Protein AF-A0A0C4ZQ59-F1 (afdb_monomer)

pLDDT: mean 92.34, std 5.24, range [61.97, 98.19]

Foldseek 3Di:
DDPVVVVVVVVVVVVVVVVCCVVPVDDDDDDPVVVADDDPPDHDPDDPPDDDDPQLVLVVVLVVVVVVLVVVVVCLVVCCVDPCSVVVVVVNVVSVVVNVVVVVVCVVVCSVPTDD

Structure (mmCIF, N/CA/C/O backbone):
data_AF-A0A0C4ZQ59-F1
#
_entry.id   AF-A0A0C4ZQ59-F1
#
loop_
_atom_site.group_PDB
_atom_site.id
_atom_site.type_symbol
_atom_site.label_atom_id
_atom_site.label_alt_id
_atom_site.label_comp_id
_atom_site.label_asym_id
_atom_site.label_entity_id
_atom_site.label_seq_id
_atom_site.pdbx_PDB_ins_code
_atom_site.Cartn_x
_atom_site.Cartn_y
_atom_site.Cartn_z
_atom_site.occupancy
_atom_site.B_iso_or_equiv
_atom_site.auth_seq_id
_atom_site.auth_comp_id
_atom_site.auth_asym_id
_atom_site.auth_atom_id
_atom_site.pdbx_PDB_model_num
ATOM 1 N N . MET A 1 1 ? 22.254 -16.227 12.261 1.00 73.00 1 MET A N 1
ATOM 2 C CA . MET A 1 1 ? 20.937 -15.698 11.8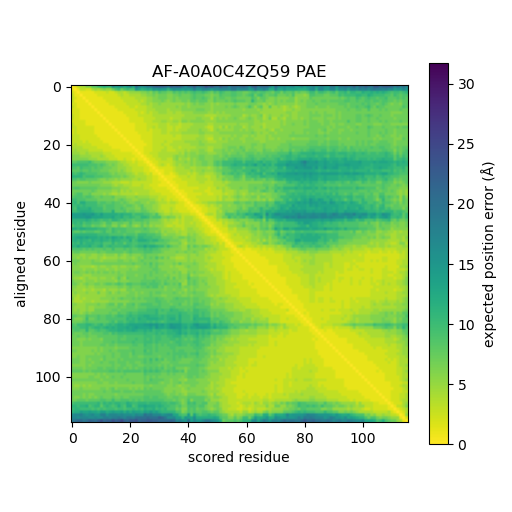49 1.00 73.00 1 MET A CA 1
ATOM 3 C C . MET A 1 1 ? 21.199 -14.550 10.890 1.00 73.00 1 MET A C 1
ATOM 5 O O . MET A 1 1 ? 22.000 -13.690 11.234 1.00 73.00 1 MET A O 1
ATOM 9 N N . ASN A 1 2 ? 20.623 -14.565 9.686 1.00 94.50 2 ASN A N 1
ATOM 10 C CA . ASN A 1 2 ? 20.788 -13.458 8.737 1.00 94.50 2 ASN A CA 1
ATOM 11 C C . ASN A 1 2 ? 20.166 -12.182 9.315 1.00 94.50 2 ASN A C 1
ATOM 13 O O . ASN A 1 2 ? 19.195 -12.261 10.070 1.00 94.50 2 ASN A O 1
ATOM 17 N N . LEU A 1 3 ? 20.683 -11.014 8.934 1.00 95.19 3 LEU A N 1
ATOM 18 C CA . LEU A 1 3 ? 20.186 -9.728 9.434 1.00 95.19 3 LEU A CA 1
ATOM 19 C C . LEU A 1 3 ? 18.672 -9.574 9.211 1.00 95.19 3 LEU A C 1
ATOM 21 O O . LEU A 1 3 ? 17.959 -9.229 10.143 1.00 95.19 3 LEU A O 1
ATOM 25 N N . VAL A 1 4 ? 18.170 -9.959 8.033 1.00 95.69 4 VAL A N 1
ATOM 26 C CA . VAL A 1 4 ? 16.729 -9.949 7.709 1.00 95.69 4 VAL A CA 1
ATOM 27 C C . VAL A 1 4 ? 15.922 -10.848 8.648 1.00 95.69 4 VAL A C 1
ATOM 29 O O . VAL A 1 4 ? 14.909 -10.438 9.204 1.00 95.69 4 VAL A O 1
ATOM 32 N N . THR A 1 5 ? 16.384 -12.078 8.876 1.00 95.31 5 THR A N 1
ATOM 33 C CA . THR A 1 5 ? 15.702 -12.988 9.808 1.00 95.31 5 THR A CA 1
ATOM 34 C C . THR A 1 5 ? 15.743 -12.458 11.240 1.00 95.31 5 THR A C 1
ATOM 36 O O . THR A 1 5 ? 14.775 -12.612 11.975 1.00 95.31 5 THR A O 1
ATOM 39 N N . ALA A 1 6 ? 16.823 -11.775 11.627 1.00 96.56 6 ALA A N 1
ATOM 40 C CA . ALA A 1 6 ? 16.946 -11.187 12.950 1.00 96.56 6 ALA A CA 1
ATOM 41 C C . ALA A 1 6 ? 15.988 -10.004 13.148 1.00 96.56 6 ALA A C 1
ATOM 43 O O . ALA A 1 6 ? 15.315 -9.947 14.173 1.00 96.56 6 ALA A O 1
ATOM 44 N N . THR A 1 7 ? 15.872 -9.090 12.180 1.00 96.81 7 THR A N 1
ATOM 45 C CA . THR A 1 7 ? 14.975 -7.928 12.299 1.00 96.81 7 THR A CA 1
ATOM 46 C C . THR A 1 7 ? 13.501 -8.328 12.326 1.00 96.81 7 THR A C 1
ATOM 48 O O . THR A 1 7 ? 12.740 -7.792 13.133 1.00 96.81 7 THR A O 1
ATOM 51 N N . ILE A 1 8 ? 13.095 -9.308 11.512 1.00 97.31 8 ILE A N 1
ATOM 52 C CA . ILE A 1 8 ? 11.719 -9.830 11.515 1.00 97.31 8 ILE A CA 1
ATOM 53 C C . ILE A 1 8 ? 11.399 -10.486 12.861 1.00 97.31 8 ILE A C 1
ATOM 55 O O . ILE A 1 8 ? 10.375 -10.182 13.466 1.00 97.31 8 ILE A O 1
ATOM 59 N N . VAL A 1 9 ? 12.292 -11.339 13.373 1.00 97.56 9 VAL A N 1
ATOM 60 C CA . VAL A 1 9 ? 12.071 -12.020 14.657 1.00 97.56 9 VAL A CA 1
ATOM 61 C C . VAL A 1 9 ? 12.013 -11.020 15.809 1.00 97.56 9 VAL A C 1
ATOM 63 O O . VAL A 1 9 ? 11.111 -11.106 16.636 1.00 97.56 9 VAL A O 1
ATOM 66 N N . ILE A 1 10 ? 12.927 -10.047 15.857 1.00 97.62 10 ILE A N 1
ATOM 67 C CA . ILE A 1 10 ? 12.961 -9.046 16.931 1.00 97.62 10 ILE A CA 1
ATOM 68 C C . ILE A 1 10 ? 11.717 -8.150 16.893 1.00 97.62 10 ILE A C 1
ATOM 70 O O . ILE A 1 10 ? 11.123 -7.912 17.941 1.00 97.62 10 ILE A O 1
ATOM 74 N N . SER A 1 11 ? 11.298 -7.669 15.718 1.00 97.50 11 SER A N 1
ATOM 75 C CA . SER A 1 11 ? 10.112 -6.803 15.593 1.00 97.50 11 SER A CA 1
ATOM 76 C C . SER A 1 11 ? 8.817 -7.533 15.956 1.00 97.50 11 SER A C 1
ATOM 78 O O . SER A 1 11 ? 8.016 -7.009 16.733 1.00 97.50 11 SER A O 1
ATOM 80 N N . ALA A 1 12 ? 8.644 -8.769 15.480 1.00 97.88 12 ALA A N 1
ATOM 81 C CA . ALA A 1 12 ? 7.512 -9.608 15.854 1.00 97.88 12 ALA A CA 1
ATOM 82 C C . ALA A 1 12 ? 7.504 -9.874 17.367 1.00 97.88 12 ALA A C 1
ATOM 84 O O . ALA A 1 12 ? 6.505 -9.608 18.034 1.00 97.88 12 ALA A O 1
ATOM 85 N N . LEU A 1 13 ? 8.637 -10.297 17.934 1.00 98.19 13 LEU A N 1
ATOM 86 C CA . LEU A 1 13 ? 8.761 -10.581 19.362 1.00 98.19 13 LEU A CA 1
ATOM 87 C C . LEU A 1 13 ? 8.472 -9.339 20.214 1.00 98.19 13 LEU A C 1
ATOM 89 O O . LEU A 1 13 ? 7.665 -9.411 21.136 1.00 98.19 13 LEU A O 1
ATOM 93 N N . LEU A 1 14 ? 9.032 -8.181 19.862 1.00 98.19 14 LEU A N 1
ATOM 94 C CA . LEU A 1 14 ? 8.764 -6.925 20.559 1.00 98.19 14 LEU A CA 1
ATOM 95 C C . LEU A 1 14 ? 7.275 -6.553 20.513 1.00 98.19 14 LEU A C 1
ATOM 97 O O . LEU A 1 14 ? 6.700 -6.244 21.554 1.00 98.19 14 LEU A O 1
ATOM 101 N N . SER A 1 15 ? 6.636 -6.626 19.339 1.00 97.88 15 SER A N 1
ATOM 102 C CA . SER A 1 15 ? 5.205 -6.318 19.204 1.00 97.88 15 SER A CA 1
ATOM 103 C C . SER A 1 15 ? 4.333 -7.251 20.050 1.00 97.88 15 SER A C 1
ATOM 105 O O . SER A 1 15 ? 3.450 -6.786 20.767 1.00 97.88 15 SER A O 1
ATOM 107 N N . THR A 1 16 ? 4.635 -8.554 20.059 1.00 97.69 16 THR A N 1
ATOM 108 C CA . THR A 1 16 ? 3.902 -9.530 20.875 1.00 97.69 16 THR A CA 1
ATOM 109 C C . THR A 1 16 ? 4.102 -9.290 22.368 1.00 97.69 16 THR A C 1
ATOM 111 O O . THR A 1 16 ? 3.119 -9.275 23.103 1.00 97.69 16 THR A O 1
ATOM 114 N N . ILE A 1 17 ? 5.330 -9.011 22.823 1.00 98.12 17 ILE A N 1
ATOM 115 C CA . ILE A 1 17 ? 5.607 -8.692 24.229 1.00 98.12 17 ILE A CA 1
ATOM 116 C C . ILE A 1 17 ? 4.822 -7.451 24.653 1.00 98.12 17 ILE A C 1
ATOM 118 O O . ILE A 1 17 ? 4.127 -7.499 25.664 1.00 98.12 17 ILE A O 1
ATOM 122 N N . LEU A 1 18 ? 4.862 -6.369 23.872 1.00 97.94 18 LEU A N 1
ATOM 123 C CA . LEU A 1 18 ? 4.131 -5.142 24.198 1.00 97.94 18 LEU A CA 1
ATOM 124 C C . LEU A 1 18 ? 2.616 -5.370 24.261 1.00 97.94 18 LEU A C 1
ATOM 126 O O . LEU A 1 18 ? 1.975 -4.892 25.195 1.00 97.94 18 LEU A O 1
ATOM 130 N N . ILE A 1 19 ? 2.055 -6.152 23.333 1.00 97.62 19 ILE A N 1
ATOM 131 C CA . ILE A 1 19 ? 0.640 -6.542 23.372 1.00 97.62 19 ILE A CA 1
ATOM 132 C C . ILE A 1 19 ? 0.351 -7.351 24.642 1.00 97.62 19 ILE A C 1
ATOM 134 O O . ILE A 1 19 ? -0.575 -7.013 25.374 1.00 97.62 19 ILE A O 1
ATOM 138 N N . THR A 1 20 ? 1.152 -8.373 24.966 1.00 96.69 20 THR A N 1
ATOM 139 C CA . THR A 1 20 ? 0.926 -9.171 26.184 1.00 96.69 20 THR A CA 1
ATOM 140 C C . THR A 1 20 ? 0.992 -8.320 27.452 1.00 96.69 20 THR A C 1
ATOM 142 O O . THR A 1 20 ? 0.093 -8.395 28.282 1.00 96.69 20 THR A O 1
ATOM 145 N N . VAL A 1 21 ? 1.980 -7.434 27.583 1.00 97.19 21 VAL A N 1
ATOM 146 C CA . VAL A 1 21 ? 2.065 -6.516 28.726 1.00 97.19 21 VAL A CA 1
ATOM 147 C C . VAL A 1 21 ? 0.845 -5.592 28.773 1.00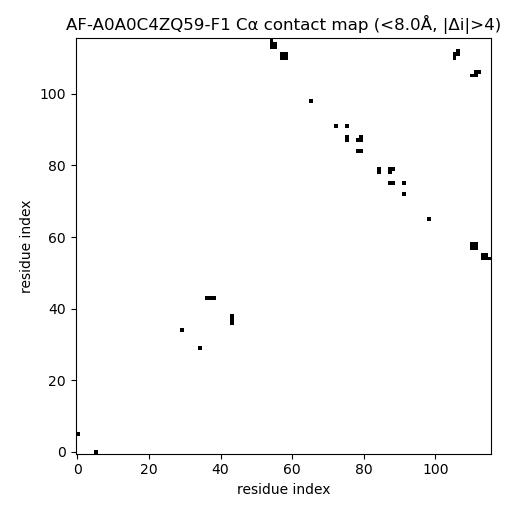 97.19 21 VAL A C 1
ATOM 149 O O . VAL A 1 21 ? 0.253 -5.432 29.836 1.00 97.19 21 VAL A O 1
ATOM 152 N N . SER A 1 22 ? 0.413 -5.038 27.636 1.00 96.31 22 SER A N 1
ATOM 153 C CA . SER A 1 22 ? -0.754 -4.149 27.572 1.00 96.31 22 SER A CA 1
ATOM 154 C C . SER A 1 22 ? -2.068 -4.831 27.957 1.00 96.31 22 SER A C 1
ATOM 156 O O . SER A 1 22 ? -2.963 -4.155 28.454 1.00 96.31 22 SER A O 1
ATOM 158 N N . PHE A 1 23 ? -2.215 -6.135 27.713 1.00 93.56 23 PHE A N 1
ATOM 159 C CA . PHE A 1 23 ? -3.423 -6.881 28.078 1.00 93.56 23 PHE A CA 1
ATOM 160 C C . PHE A 1 23 ? -3.393 -7.405 29.519 1.00 93.56 23 PHE A C 1
ATOM 162 O O . PHE A 1 23 ? -4.436 -7.440 30.162 1.00 93.56 23 PHE A O 1
ATOM 169 N N . TRP A 1 24 ? -2.227 -7.815 30.029 1.00 94.44 24 TRP A N 1
ATOM 170 C CA . TRP A 1 24 ? -2.121 -8.516 31.316 1.00 94.44 24 TRP A CA 1
ATOM 171 C C . TRP A 1 24 ? -1.719 -7.627 32.500 1.00 94.44 24 TRP A C 1
ATOM 173 O O . TRP A 1 24 ? -1.997 -7.989 33.640 1.00 94.44 24 TRP A O 1
ATOM 183 N N . LEU A 1 25 ? -1.053 -6.490 32.265 1.00 95.06 25 LEU A N 1
ATOM 184 C CA . LEU A 1 25 ? -0.616 -5.585 33.335 1.00 95.06 25 LEU A CA 1
ATOM 185 C C . LEU A 1 25 ? -1.752 -4.703 33.901 1.00 95.06 25 LEU A C 1
ATOM 187 O O . LEU A 1 25 ? -1.791 -4.522 35.119 1.00 95.06 25 LEU A O 1
ATOM 191 N N . PRO A 1 26 ? -2.664 -4.127 33.086 1.00 94.44 26 PRO A N 1
ATOM 192 C CA . PRO A 1 26 ? -3.720 -3.257 33.601 1.00 94.44 26 PRO A CA 1
ATOM 193 C C . PRO A 1 26 ? -4.842 -4.029 34.299 1.00 94.44 26 PRO A C 1
ATOM 195 O O . PRO A 1 26 ? -5.239 -5.113 33.877 1.00 94.44 26 PRO A O 1
ATOM 198 N N . GLN A 1 27 ? -5.440 -3.415 35.322 1.00 91.44 27 GLN A N 1
ATOM 199 C CA . GLN A 1 27 ? -6.668 -3.930 35.917 1.00 91.44 27 GLN A CA 1
ATOM 200 C C . GLN A 1 27 ? -7.860 -3.621 35.000 1.00 91.44 27 GLN A C 1
ATOM 202 O O . GLN A 1 27 ? -8.243 -2.464 34.826 1.00 91.44 27 GLN A O 1
ATOM 207 N N . MET A 1 28 ? -8.462 -4.659 34.423 1.00 88.12 28 MET A N 1
ATOM 208 C CA . MET A 1 28 ? -9.659 -4.528 33.593 1.00 88.12 28 MET A CA 1
ATOM 209 C C . MET A 1 28 ? -10.919 -4.470 34.464 1.00 88.12 28 MET A C 1
ATOM 211 O O . MET A 1 28 ? -11.180 -5.384 35.241 1.00 88.12 28 MET A O 1
ATOM 215 N N . ASN A 1 29 ? -11.718 -3.410 34.312 1.00 92.19 29 ASN A N 1
ATOM 216 C CA . ASN A 1 29 ? -13.052 -3.294 34.911 1.00 92.19 29 ASN A CA 1
ATOM 217 C C . ASN A 1 29 ? -14.087 -2.984 33.810 1.00 92.19 29 ASN A C 1
ATOM 219 O O . ASN A 1 29 ? -14.409 -1.804 33.597 1.00 92.19 29 ASN A O 1
ATOM 223 N N . PRO A 1 30 ? -14.512 -4.012 33.046 1.00 92.94 30 PRO A N 1
ATOM 224 C CA . PRO A 1 30 ? -15.457 -3.848 31.951 1.00 92.94 30 PRO A CA 1
ATOM 225 C C . PRO A 1 30 ? -16.849 -3.504 32.488 1.00 92.94 30 PRO A C 1
ATOM 227 O O . PRO A 1 30 ? -17.361 -4.169 33.385 1.00 92.94 30 PRO A O 1
ATOM 230 N N . ASP A 1 31 ? -17.473 -2.491 31.902 1.00 94.38 31 ASP A N 1
ATOM 231 C CA . ASP A 1 31 ? -18.894 -2.194 32.062 1.00 94.38 31 ASP A CA 1
ATOM 232 C C . ASP A 1 31 ? -19.551 -2.152 30.672 1.00 94.38 31 ASP A C 1
ATOM 234 O O . ASP A 1 31 ? -18.868 -2.173 29.644 1.00 94.38 31 ASP A O 1
ATOM 238 N N . HIS A 1 32 ? -20.883 -2.172 30.629 1.00 90.69 32 HIS A N 1
ATOM 239 C CA . HIS A 1 32 ? -21.615 -2.244 29.364 1.00 90.69 32 HIS A CA 1
ATOM 240 C C . HIS A 1 32 ? -21.385 -0.995 28.488 1.00 90.69 32 HIS A C 1
ATOM 242 O O . HIS A 1 32 ? -21.242 -1.121 27.276 1.00 90.69 32 HIS A O 1
ATOM 248 N N . GLU A 1 33 ? -21.251 0.180 29.111 1.00 89.50 33 GLU A N 1
ATOM 249 C CA . GLU A 1 33 ? -21.061 1.479 28.444 1.00 89.50 33 GLU A CA 1
ATOM 250 C C . GLU A 1 33 ? -19.637 1.676 27.879 1.00 89.50 33 GLU A C 1
ATOM 252 O O . GLU A 1 33 ? -19.445 2.253 26.812 1.00 89.50 33 GLU A O 1
ATOM 257 N N . LYS A 1 34 ? -18.592 1.166 28.544 1.00 90.62 34 LYS A N 1
ATOM 258 C CA . LYS A 1 34 ? -17.206 1.168 28.031 1.00 90.62 34 LYS A CA 1
ATOM 259 C C . LYS A 1 34 ? -17.026 0.183 26.887 1.00 90.62 34 LYS A C 1
ATOM 261 O O . LYS A 1 34 ? -16.097 0.337 26.098 1.00 90.62 34 LYS A O 1
ATOM 266 N N . LEU A 1 35 ? -17.850 -0.863 26.849 1.00 93.12 35 LEU A N 1
ATOM 267 C CA . LEU A 1 35 ? -17.822 -1.876 25.799 1.00 93.12 35 LEU A CA 1
ATOM 268 C C . LEU A 1 35 ? -18.750 -1.539 24.622 1.00 93.12 35 LEU A C 1
ATOM 270 O O . LEU A 1 35 ? -18.632 -2.182 23.577 1.00 93.12 35 LEU A O 1
ATOM 274 N N . SER A 1 36 ? -19.646 -0.554 24.754 1.00 91.62 36 SER A N 1
ATOM 275 C CA . SER A 1 36 ? -20.504 -0.114 23.653 1.00 91.62 36 SER A CA 1
ATOM 276 C C . SER A 1 36 ? -19.745 0.727 22.614 1.00 91.62 36 SER A C 1
ATOM 278 O O . SER A 1 36 ? -18.781 1.417 22.956 1.00 91.62 36 SER A O 1
ATOM 280 N N . PRO A 1 37 ? -20.156 0.689 21.330 1.00 93.00 37 PRO A N 1
ATOM 281 C CA . PRO A 1 37 ? -19.582 1.537 20.289 1.00 93.00 37 PRO A CA 1
ATOM 282 C C . PRO A 1 37 ? -19.705 3.027 20.620 1.00 93.00 37 PRO A C 1
ATOM 284 O O . PRO A 1 37 ? -20.721 3.477 21.138 1.00 93.00 37 PRO A O 1
ATOM 287 N N . TYR A 1 38 ? -18.682 3.801 20.268 1.00 90.81 38 TYR A N 1
ATOM 288 C CA . TYR A 1 38 ? -18.681 5.244 20.483 1.00 90.81 38 TYR A CA 1
ATOM 289 C C . TYR A 1 38 ? -19.408 5.985 19.348 1.00 90.81 38 TYR A C 1
ATOM 291 O O . TYR A 1 38 ? -18.929 5.977 18.215 1.00 90.81 38 TYR A O 1
ATOM 299 N N . GLU A 1 39 ? -20.504 6.684 19.662 1.00 92.62 39 GLU A N 1
ATOM 300 C CA . GLU A 1 39 ? -21.221 7.591 18.746 1.00 92.62 39 GLU A CA 1
ATOM 301 C C . GLU A 1 39 ? -21.375 8.989 19.376 1.00 92.62 39 GLU A C 1
ATOM 303 O O . GLU A 1 39 ? -22.467 9.485 19.636 1.00 92.62 39 GLU A O 1
ATOM 308 N N . CYS A 1 40 ? -20.243 9.632 19.694 1.00 91.25 40 CYS A N 1
ATOM 309 C CA . CYS A 1 40 ? -20.195 10.999 20.244 1.00 91.25 40 CYS A CA 1
ATOM 310 C C . CYS A 1 40 ? -20.998 11.208 21.548 1.00 91.25 40 CYS A C 1
ATOM 312 O O . CYS A 1 40 ? -21.421 12.325 21.839 1.00 91.25 40 CYS A O 1
ATOM 314 N N . GLY A 1 41 ? -21.179 10.149 22.344 1.00 89.44 41 GLY A N 1
ATOM 315 C CA . GLY A 1 41 ? -21.956 10.176 23.590 1.00 89.44 41 GLY A CA 1
ATOM 316 C C . GLY A 1 41 ? -23.448 9.870 23.422 1.00 89.44 41 GLY A C 1
ATOM 317 O O . GLY A 1 41 ? -24.187 9.985 24.396 1.00 89.44 41 GLY A O 1
ATOM 318 N N . PHE A 1 42 ? -23.881 9.489 22.219 1.00 88.81 42 PHE A N 1
ATOM 319 C CA . PHE A 1 42 ? -25.228 9.002 21.936 1.00 88.81 42 PHE A CA 1
ATOM 320 C C . PHE A 1 42 ? -25.232 7.491 21.702 1.00 88.81 42 PHE A C 1
ATOM 322 O O . PHE A 1 42 ? -24.204 6.902 21.360 1.00 88.81 42 PHE A O 1
ATOM 329 N N . ASP A 1 43 ? -26.407 6.884 21.865 1.00 89.94 43 ASP A N 1
ATOM 330 C CA . ASP A 1 43 ? -26.629 5.496 21.478 1.00 89.94 43 ASP A CA 1
ATOM 331 C C . ASP A 1 43 ? -26.648 5.374 19.952 1.00 89.94 43 ASP A C 1
ATOM 333 O O . ASP A 1 43 ? -27.308 6.180 19.283 1.00 89.94 43 ASP A O 1
ATOM 337 N N . PRO A 1 44 ? -25.978 4.357 19.386 1.00 89.56 44 PRO A N 1
ATOM 338 C CA . PRO A 1 44 ? -25.962 4.184 17.954 1.00 89.56 44 PRO A CA 1
ATOM 339 C C . PRO A 1 44 ? -27.350 3.871 17.409 1.00 89.56 44 PRO A C 1
ATOM 341 O O . PRO A 1 44 ? -28.015 2.929 17.844 1.00 89.56 44 PRO A O 1
ATOM 344 N N . LEU A 1 45 ? -27.777 4.633 16.399 1.00 86.19 45 LEU A N 1
ATOM 345 C CA . LEU A 1 45 ? -29.087 4.452 15.758 1.00 86.19 45 LEU A CA 1
ATOM 346 C C . LEU A 1 45 ? -29.191 3.125 14.985 1.00 86.19 45 LEU A C 1
ATOM 348 O O . LEU A 1 45 ? -30.287 2.676 14.645 1.00 86.19 45 LEU A O 1
ATOM 352 N N . GLY A 1 46 ? -28.056 2.487 14.691 1.00 87.19 46 GLY A N 1
ATOM 353 C CA . GLY A 1 46 ? -27.984 1.222 13.977 1.00 87.19 46 GLY A CA 1
ATOM 354 C C . GLY A 1 46 ? -26.578 0.631 13.972 1.00 87.19 46 GLY A C 1
ATOM 355 O O . GLY A 1 46 ? -25.689 1.043 14.710 1.00 87.19 46 GLY A O 1
ATOM 356 N N . SER A 1 47 ? -26.359 -0.373 13.125 1.00 89.75 47 SER A N 1
ATOM 357 C CA . SER A 1 47 ? -25.031 -0.966 12.968 1.00 89.75 47 SER A CA 1
ATOM 358 C C . SER A 1 47 ? -24.121 -0.078 12.118 1.00 89.75 47 SER A C 1
ATOM 360 O O . SER A 1 47 ? -24.533 0.396 11.066 1.00 89.75 47 SER A O 1
ATOM 362 N N . ALA A 1 48 ? -22.839 0.020 12.477 1.00 90.25 48 ALA A N 1
ATOM 363 C CA . ALA A 1 48 ? -21.813 0.601 11.604 1.00 90.25 48 ALA A CA 1
ATOM 364 C C . ALA A 1 48 ? -21.540 -0.237 10.331 1.00 90.25 48 ALA A C 1
ATOM 366 O O . ALA A 1 48 ? -20.818 0.199 9.442 1.00 90.25 48 ALA A O 1
ATOM 367 N N . ARG A 1 49 ? -22.099 -1.453 10.226 1.00 90.44 49 ARG A N 1
ATOM 368 C CA . ARG A 1 49 ? -21.917 -2.372 9.085 1.00 90.44 49 ARG A CA 1
ATOM 369 C C . ARG A 1 49 ? -22.967 -2.180 7.986 1.00 90.44 49 ARG A C 1
ATOM 371 O O . ARG A 1 49 ? -23.389 -3.147 7.353 1.00 90.44 49 ARG A O 1
ATOM 378 N N . LEU A 1 50 ? -23.423 -0.951 7.791 1.00 90.44 50 LEU A N 1
ATOM 379 C CA . LEU A 1 50 ? -24.325 -0.598 6.699 1.00 90.44 50 LEU A CA 1
ATOM 380 C C . LEU A 1 50 ? -23.517 -0.331 5.417 1.00 90.44 50 LEU A C 1
ATOM 382 O O . LEU A 1 50 ? -22.338 0.024 5.503 1.00 90.44 50 LEU A O 1
ATOM 386 N N . PRO A 1 51 ? -24.115 -0.499 4.224 1.00 90.25 51 PRO A N 1
ATOM 387 C CA . PRO A 1 51 ? -23.459 -0.140 2.975 1.00 90.25 51 PRO A CA 1
ATOM 388 C C . PRO A 1 51 ? -23.025 1.328 2.996 1.00 90.25 51 PRO A C 1
ATOM 390 O O . PRO A 1 51 ? -23.846 2.226 3.175 1.00 90.25 51 PRO A O 1
ATOM 393 N N . PHE A 1 52 ? -21.729 1.559 2.807 1.00 87.50 52 PHE A N 1
ATOM 394 C CA . PHE A 1 52 ? -21.147 2.891 2.708 1.00 87.50 52 PHE A CA 1
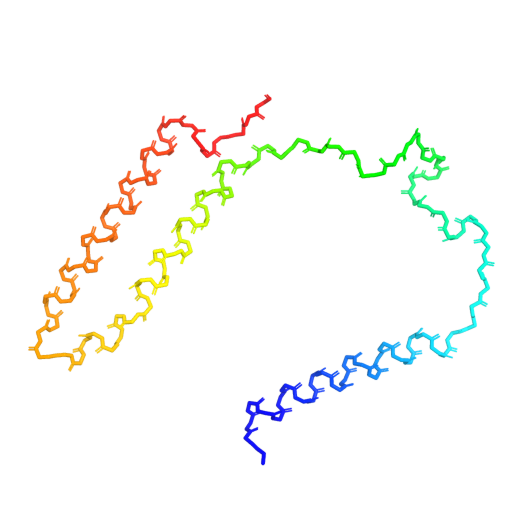ATOM 395 C C . PHE A 1 52 ? -20.814 3.209 1.249 1.00 87.50 52 PHE A C 1
ATOM 397 O O . PHE A 1 52 ? -20.260 2.374 0.531 1.00 87.50 52 PHE A O 1
ATOM 404 N N . SER A 1 53 ? -21.141 4.422 0.804 1.00 87.50 53 SER A N 1
ATOM 405 C CA . SER A 1 53 ? -20.851 4.878 -0.555 1.00 87.50 53 SER A CA 1
ATOM 406 C C . SER A 1 53 ? -19.360 5.193 -0.713 1.00 87.50 53 SER A C 1
ATOM 408 O O . SER A 1 53 ? -18.889 6.251 -0.286 1.00 87.50 53 SER A O 1
ATOM 410 N N . LEU A 1 54 ? -18.612 4.295 -1.356 1.00 87.38 54 LEU A N 1
ATOM 411 C CA . LEU A 1 54 ? -17.224 4.548 -1.749 1.00 87.38 54 LEU A CA 1
ATOM 412 C C . LEU A 1 54 ? -17.183 5.476 -2.969 1.00 87.38 54 LEU A C 1
ATOM 414 O O . LEU A 1 54 ? -17.226 5.025 -4.111 1.00 87.38 54 LEU A O 1
ATOM 418 N N . ARG A 1 55 ? -17.060 6.783 -2.722 1.00 85.25 55 ARG A N 1
ATOM 419 C CA . ARG A 1 55 ? -17.022 7.818 -3.776 1.00 85.25 55 ARG A CA 1
ATOM 420 C C . ARG A 1 55 ? -15.815 7.722 -4.720 1.00 85.25 55 ARG A C 1
ATOM 422 O O . ARG A 1 55 ? -15.832 8.318 -5.786 1.00 85.25 55 ARG A O 1
ATOM 429 N N . PHE A 1 56 ? -14.784 6.964 -4.344 1.00 84.81 56 PHE A N 1
ATOM 430 C CA . PHE A 1 56 ? -13.530 6.783 -5.088 1.00 84.81 56 PHE A CA 1
ATOM 431 C C . PHE A 1 56 ? -13.374 5.364 -5.663 1.00 84.81 56 PHE A C 1
ATOM 433 O O . PHE A 1 56 ? -12.261 4.881 -5.863 1.00 84.81 56 PHE A O 1
ATOM 440 N N . PHE A 1 57 ? -14.481 4.662 -5.921 1.00 87.94 57 PHE A N 1
ATOM 441 C CA . PHE A 1 57 ? -14.429 3.287 -6.426 1.00 87.94 57 PHE A CA 1
ATOM 442 C C . PHE A 1 57 ? -13.659 3.157 -7.754 1.00 87.94 57 PHE A C 1
ATOM 444 O O . PHE A 1 57 ? -12.862 2.232 -7.905 1.00 87.94 57 PHE A O 1
ATOM 451 N N . LEU A 1 58 ? -13.834 4.103 -8.684 1.00 88.69 58 LEU A N 1
ATOM 452 C CA . LEU A 1 58 ? -13.127 4.081 -9.969 1.00 88.69 58 LEU A CA 1
ATOM 453 C C . LEU A 1 58 ? -11.608 4.234 -9.790 1.00 88.69 58 LEU A C 1
ATOM 455 O O . LEU A 1 58 ? -10.834 3.496 -10.397 1.00 88.69 58 LEU A O 1
ATOM 459 N N . VAL A 1 59 ? -11.183 5.098 -8.864 1.00 91.12 59 VAL A N 1
ATOM 460 C CA . VAL A 1 59 ? -9.770 5.262 -8.489 1.00 91.12 59 VAL A CA 1
ATOM 461 C C . VAL A 1 59 ? -9.191 3.967 -7.908 1.00 91.12 59 VAL A C 1
ATOM 463 O O . VAL A 1 59 ? -8.037 3.646 -8.175 1.00 91.12 59 VAL A O 1
ATOM 466 N N . ALA A 1 60 ? -9.973 3.185 -7.157 1.00 91.62 60 ALA A N 1
ATOM 467 C CA . ALA A 1 60 ? -9.516 1.902 -6.618 1.00 91.62 60 ALA A CA 1
ATOM 468 C C . ALA A 1 60 ? -9.274 0.848 -7.715 1.00 91.62 60 ALA A C 1
ATOM 470 O O . ALA 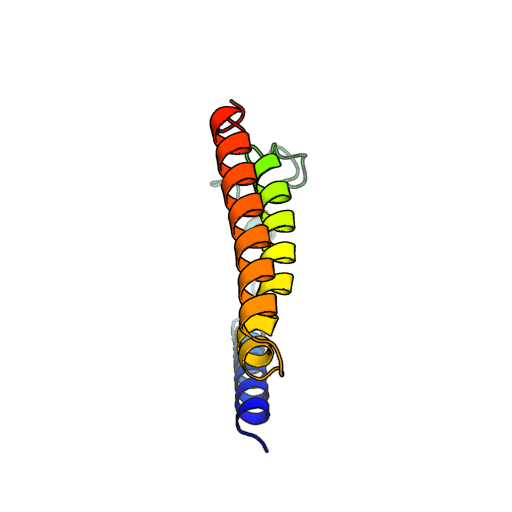A 1 60 ? -8.291 0.110 -7.647 1.00 91.62 60 ALA A O 1
ATOM 471 N N . ILE A 1 61 ? -10.133 0.795 -8.741 1.00 91.94 61 ILE A N 1
ATOM 472 C CA . ILE A 1 61 ? -9.908 -0.069 -9.912 1.00 91.94 61 ILE A CA 1
ATOM 473 C C . ILE A 1 61 ? -8.660 0.387 -10.667 1.00 91.94 61 ILE A C 1
ATOM 475 O O . ILE A 1 61 ? -7.816 -0.437 -11.015 1.00 91.94 61 ILE A O 1
ATOM 479 N N . LEU A 1 62 ? -8.530 1.696 -10.888 1.00 92.06 62 LEU A N 1
ATOM 480 C CA . LEU A 1 62 ? -7.380 2.274 -11.565 1.00 92.06 62 LEU A CA 1
ATOM 481 C C . LEU A 1 62 ? -6.082 1.916 -10.827 1.00 92.06 62 LEU A C 1
ATOM 483 O O . LEU A 1 62 ? -5.157 1.392 -11.438 1.00 92.06 62 LEU A O 1
ATOM 487 N N . PHE A 1 63 ? -6.044 2.091 -9.503 1.00 93.12 63 PHE A N 1
ATOM 488 C CA . PHE A 1 63 ? -4.916 1.693 -8.657 1.00 93.12 63 PHE A CA 1
ATOM 489 C C . PHE A 1 63 ? -4.519 0.223 -8.855 1.00 93.12 63 PHE A C 1
ATOM 491 O O . PHE A 1 63 ? -3.335 -0.068 -8.993 1.00 93.12 63 PHE A O 1
ATOM 498 N N . LEU A 1 64 ? -5.489 -0.693 -8.925 1.00 93.94 64 LEU A N 1
ATOM 499 C CA . LEU A 1 64 ? -5.218 -2.116 -9.139 1.00 93.94 64 LEU A CA 1
ATOM 500 C C . LEU A 1 64 ? -4.564 -2.394 -10.502 1.00 93.94 64 LEU A C 1
ATOM 502 O O . LEU A 1 64 ? -3.675 -3.240 -10.592 1.00 93.94 64 LEU A O 1
ATOM 506 N N . LEU A 1 65 ? -4.972 -1.680 -11.556 1.00 92.75 65 LEU A N 1
ATOM 507 C CA . LEU A 1 65 ? -4.337 -1.785 -12.873 1.00 92.75 65 LEU A CA 1
ATOM 508 C C . LEU A 1 65 ? -2.903 -1.237 -12.846 1.00 92.75 65 LEU A C 1
ATOM 510 O O . LEU A 1 65 ? -1.983 -1.912 -13.304 1.00 92.75 65 LEU A O 1
ATOM 514 N N . PHE A 1 66 ? -2.695 -0.063 -12.241 1.00 94.44 66 PHE A N 1
ATOM 515 C CA . PHE A 1 66 ? -1.362 0.528 -12.091 1.00 94.44 66 PHE A CA 1
ATOM 516 C C . PHE A 1 66 ? -0.408 -0.352 -11.275 1.00 94.44 66 PHE A C 1
ATOM 518 O O . PHE A 1 66 ? 0.768 -0.446 -11.619 1.00 94.44 66 PHE A O 1
ATOM 525 N N . ASP A 1 67 ? -0.892 -1.016 -10.224 1.00 96.00 67 ASP A N 1
ATOM 526 C CA . ASP A 1 67 ? -0.079 -1.921 -9.402 1.00 96.00 67 ASP A CA 1
ATOM 527 C C . ASP A 1 67 ? 0.436 -3.120 -10.222 1.00 96.00 67 ASP A C 1
ATOM 529 O O . ASP A 1 67 ? 1.620 -3.465 -10.175 1.00 96.00 67 ASP A O 1
ATOM 533 N N . LEU A 1 68 ? -0.420 -3.694 -11.077 1.00 94.75 68 LEU A N 1
ATOM 534 C CA . LEU A 1 68 ? -0.022 -4.759 -12.003 1.00 94.75 68 LEU A CA 1
ATOM 535 C C . LEU A 1 68 ? 1.036 -4.275 -13.002 1.00 94.75 68 LEU A C 1
ATOM 537 O O . LEU A 1 68 ? 2.005 -4.986 -13.272 1.00 94.75 68 LEU A O 1
ATOM 541 N N . GLU A 1 69 ? 0.887 -3.068 -13.539 1.00 92.62 69 GLU A N 1
ATOM 542 C CA . GLU A 1 69 ? 1.854 -2.513 -14.487 1.00 92.62 69 GLU A CA 1
ATOM 543 C C . GLU A 1 69 ? 3.202 -2.177 -13.832 1.00 92.62 69 GLU A C 1
ATOM 545 O O . GLU A 1 69 ? 4.253 -2.420 -14.427 1.00 92.62 69 GLU A O 1
ATOM 550 N N . ILE A 1 70 ? 3.215 -1.723 -12.574 1.00 94.44 70 ILE A N 1
ATOM 551 C CA . ILE A 1 70 ? 4.457 -1.548 -11.804 1.00 94.44 70 ILE A CA 1
ATOM 552 C C . ILE A 1 70 ? 5.160 -2.895 -11.608 1.00 94.44 70 ILE A C 1
ATOM 554 O O . ILE A 1 70 ? 6.381 -2.978 -11.769 1.00 94.44 70 ILE A O 1
ATOM 558 N N . ALA A 1 71 ? 4.414 -3.968 -11.330 1.00 95.69 71 ALA A N 1
ATOM 559 C CA . ALA A 1 71 ? 4.987 -5.308 -11.239 1.00 95.69 71 ALA A CA 1
ATOM 560 C C . ALA A 1 71 ? 5.646 -5.753 -12.562 1.00 95.69 71 ALA A C 1
ATOM 562 O O . ALA A 1 71 ? 6.690 -6.410 -12.531 1.00 95.69 71 ALA A O 1
ATOM 563 N N . LEU A 1 72 ? 5.102 -5.347 -13.718 1.00 92.94 72 LEU A N 1
ATOM 564 C CA . LEU A 1 72 ? 5.702 -5.597 -15.038 1.00 92.94 72 LEU A CA 1
ATOM 565 C C . LEU A 1 72 ? 6.970 -4.769 -15.303 1.00 92.94 72 LEU A C 1
ATOM 567 O O . LEU A 1 72 ? 7.837 -5.219 -16.053 1.00 92.94 72 LEU A O 1
ATOM 571 N N . LEU A 1 73 ? 7.103 -3.586 -14.694 1.00 94.31 73 LEU A N 1
ATOM 572 C CA . LEU A 1 73 ? 8.286 -2.720 -14.808 1.00 94.31 73 LEU A CA 1
ATOM 573 C C . LEU A 1 73 ? 9.389 -3.059 -13.786 1.00 94.31 73 LEU A C 1
ATOM 575 O O . LEU A 1 73 ? 10.551 -2.706 -13.989 1.00 94.31 73 LEU A O 1
ATOM 579 N N . LEU A 1 74 ? 9.071 -3.785 -12.711 1.00 95.19 74 LEU A N 1
ATOM 580 C CA . LEU A 1 74 ? 10.037 -4.217 -11.696 1.00 95.19 74 LEU A CA 1
ATOM 581 C C . LEU A 1 74 ? 11.288 -4.940 -12.252 1.00 95.19 74 LEU A C 1
ATOM 583 O O . LEU A 1 74 ? 12.379 -4.678 -11.741 1.00 95.19 74 LEU A O 1
ATOM 587 N N . PRO A 1 75 ? 11.211 -5.822 -13.273 1.00 93.00 75 PRO A N 1
ATOM 588 C CA . PRO A 1 75 ? 12.378 -6.560 -13.747 1.00 93.00 75 PRO A CA 1
ATOM 589 C C . PRO A 1 75 ? 13.352 -5.766 -14.636 1.00 93.00 75 PRO A C 1
ATOM 591 O O . PRO A 1 75 ? 14.368 -6.322 -15.060 1.00 93.00 75 PRO A O 1
ATOM 594 N N . LEU A 1 76 ? 13.100 -4.481 -14.915 1.00 93.00 76 LEU A N 1
ATOM 595 C CA . LEU A 1 76 ? 13.939 -3.666 -15.806 1.00 93.00 76 LEU A CA 1
ATOM 596 C C . LEU A 1 76 ? 15.433 -3.606 -15.434 1.00 93.00 76 LEU A C 1
ATOM 598 O O . LEU A 1 76 ? 16.246 -3.702 -16.355 1.00 93.00 76 LEU A O 1
ATOM 602 N N . PRO A 1 77 ? 15.844 -3.523 -14.149 1.00 94.00 77 PRO A N 1
ATOM 603 C CA . PRO A 1 77 ? 17.265 -3.522 -13.794 1.00 94.00 77 PRO A CA 1
ATOM 604 C C . PRO A 1 77 ? 18.008 -4.792 -14.231 1.00 94.00 77 PRO A C 1
ATOM 606 O O . PRO A 1 77 ? 19.179 -4.725 -14.593 1.00 94.00 77 PRO A O 1
ATOM 609 N N . TRP A 1 78 ? 17.340 -5.952 -14.232 1.00 94.00 78 TRP A N 1
ATOM 610 C CA . TRP A 1 78 ? 17.915 -7.189 -14.778 1.00 94.00 78 TRP A CA 1
ATOM 611 C C . TRP A 1 78 ? 17.845 -7.224 -16.305 1.00 94.00 78 TRP A C 1
ATOM 613 O O . TRP A 1 78 ? 18.713 -7.803 -16.952 1.00 94.00 78 TRP A O 1
ATOM 623 N N . GLY A 1 79 ? 16.838 -6.573 -16.887 1.00 92.50 79 GLY A N 1
ATOM 624 C CA . GLY A 1 79 ? 16.677 -6.435 -18.331 1.00 92.50 79 GLY A CA 1
ATOM 625 C C . GLY A 1 79 ? 17.817 -5.681 -19.027 1.00 92.50 79 GLY A C 1
ATOM 626 O O . GLY A 1 79 ? 18.109 -5.977 -20.186 1.00 92.50 79 GLY A O 1
ATOM 627 N N . ASP A 1 80 ? 18.496 -4.772 -18.322 1.00 92.12 80 ASP A N 1
ATOM 628 C CA . ASP A 1 80 ? 19.688 -4.060 -18.815 1.00 92.12 80 ASP A CA 1
ATOM 629 C C . ASP A 1 80 ? 20.896 -4.994 -19.032 1.00 92.12 80 ASP A C 1
ATOM 631 O O . ASP A 1 80 ? 21.759 -4.742 -19.866 1.00 92.12 80 ASP A O 1
ATOM 635 N N . GLN A 1 81 ? 20.930 -6.131 -18.332 1.00 93.62 81 GLN A N 1
ATOM 636 C CA . GLN A 1 81 ? 22.019 -7.111 -18.421 1.00 93.62 81 GLN A CA 1
ATOM 637 C C . GLN A 1 81 ? 21.819 -8.133 -19.554 1.00 93.62 81 GLN A C 1
ATOM 639 O O . GLN A 1 81 ? 22.661 -9.012 -19.750 1.00 93.62 81 GLN A O 1
ATOM 644 N N . LEU A 1 82 ? 20.703 -8.064 -20.289 1.00 93.75 82 LEU A N 1
ATOM 645 C CA . LEU A 1 82 ? 20.425 -8.964 -21.409 1.00 93.75 82 LEU A CA 1
ATOM 646 C C . LEU A 1 82 ? 21.309 -8.644 -22.621 1.00 93.75 82 LEU A C 1
ATOM 648 O O . LEU A 1 82 ? 21.894 -7.574 -22.737 1.00 93.75 82 LEU A O 1
ATOM 652 N N . SER A 1 83 ? 21.361 -9.566 -23.584 1.00 93.50 83 SER A N 1
ATOM 653 C CA . SER A 1 83 ? 22.101 -9.367 -24.839 1.00 93.50 83 SER A CA 1
ATOM 654 C C . SER A 1 83 ? 21.550 -8.229 -25.709 1.00 93.50 83 SER A C 1
ATOM 656 O O . SER A 1 83 ? 22.245 -7.743 -26.598 1.00 93.50 83 SER A O 1
ATOM 658 N N . THR A 1 84 ? 20.301 -7.810 -25.477 1.00 93.88 84 THR A N 1
ATOM 659 C CA . THR A 1 84 ? 19.585 -6.794 -26.267 1.00 93.88 84 THR A CA 1
ATOM 660 C C . THR A 1 84 ? 18.867 -5.767 -25.370 1.00 93.88 84 THR A C 1
ATOM 662 O O . THR A 1 84 ? 17.643 -5.637 -25.421 1.00 93.88 84 THR A O 1
ATOM 665 N N . PRO A 1 85 ? 19.600 -4.978 -24.560 1.00 92.81 85 PRO A N 1
ATOM 666 C CA . PRO A 1 85 ? 18.997 -4.075 -23.573 1.00 92.81 85 PRO A CA 1
ATOM 667 C C . PRO A 1 85 ? 18.156 -2.971 -24.224 1.00 92.81 85 PRO A C 1
ATOM 669 O O . PRO A 1 85 ? 17.097 -2.612 -23.716 1.00 92.81 85 PRO A O 1
ATOM 672 N N . LEU A 1 86 ? 18.558 -2.491 -25.408 1.00 94.25 86 LEU A N 1
ATOM 673 C CA . LEU A 1 86 ? 17.799 -1.494 -26.171 1.00 94.25 86 LEU A CA 1
ATOM 674 C C . LEU A 1 86 ? 16.380 -1.980 -26.519 1.00 94.25 86 LEU A C 1
ATOM 676 O O . LEU A 1 86 ? 15.435 -1.194 -26.489 1.00 94.25 86 LEU A O 1
ATOM 680 N N . MET A 1 87 ? 16.218 -3.276 -26.812 1.00 94.31 87 MET A N 1
ATOM 681 C CA . MET A 1 87 ? 14.908 -3.864 -27.096 1.00 94.31 87 MET A CA 1
ATOM 682 C C . MET A 1 87 ? 14.043 -3.879 -25.833 1.00 94.31 87 MET A C 1
ATOM 684 O O . MET A 1 87 ? 12.896 -3.438 -25.881 1.00 94.31 87 MET A O 1
ATOM 688 N N . THR A 1 88 ? 14.597 -4.296 -24.693 1.00 93.75 88 THR A N 1
ATOM 689 C CA . THR A 1 88 ? 13.914 -4.239 -23.391 1.00 93.75 88 THR A CA 1
ATOM 690 C C . THR A 1 88 ? 13.468 -2.817 -23.048 1.00 93.75 88 THR A C 1
ATOM 692 O O . THR A 1 88 ? 12.307 -2.608 -22.702 1.00 93.75 88 THR A O 1
ATOM 695 N N . PHE A 1 89 ? 14.348 -1.822 -23.211 1.00 93.25 89 PHE A N 1
ATOM 696 C CA . PHE A 1 89 ? 14.003 -0.416 -22.987 1.00 93.25 89 PHE A CA 1
ATOM 697 C C . PHE A 1 89 ? 12.902 0.075 -23.929 1.00 93.25 89 PHE A C 1
ATOM 699 O O . PHE A 1 89 ? 12.018 0.808 -23.493 1.00 93.25 89 PHE A O 1
ATOM 706 N N . SER A 1 90 ? 12.911 -0.346 -25.199 1.00 95.12 90 SER A N 1
ATOM 707 C CA . SER A 1 90 ? 11.854 0.027 -26.145 1.00 95.12 90 SER A CA 1
ATOM 708 C C . SER A 1 90 ? 10.481 -0.510 -25.722 1.00 95.12 90 SER A C 1
ATOM 710 O O . SER A 1 90 ? 9.502 0.232 -25.750 1.00 95.12 90 SER A O 1
ATOM 712 N N . TRP A 1 91 ? 10.409 -1.754 -25.235 1.00 94.00 91 TRP A N 1
ATOM 713 C CA . TRP A 1 91 ? 9.171 -2.334 -24.705 1.00 94.00 91 TRP A CA 1
ATOM 714 C C . TRP A 1 91 ? 8.710 -1.645 -23.422 1.00 94.00 91 TRP A C 1
ATOM 716 O O . TRP A 1 91 ? 7.532 -1.322 -23.292 1.00 94.00 91 TRP A O 1
ATOM 726 N N . ALA A 1 92 ? 9.637 -1.359 -22.507 1.00 94.75 92 ALA A N 1
ATOM 727 C CA . ALA A 1 92 ? 9.351 -0.616 -21.283 1.00 94.75 92 ALA A CA 1
ATOM 728 C C . ALA A 1 92 ? 8.767 0.772 -21.583 1.00 94.75 92 ALA A C 1
ATOM 730 O O . ALA A 1 92 ? 7.789 1.191 -20.968 1.00 94.75 92 ALA A O 1
ATOM 731 N N . PHE A 1 93 ? 9.341 1.465 -22.570 1.00 95.12 93 PHE A N 1
ATOM 732 C CA . PHE A 1 93 ? 8.855 2.762 -23.019 1.00 95.12 93 PHE A CA 1
ATOM 733 C C . PHE A 1 93 ? 7.445 2.676 -23.612 1.00 95.12 93 PHE A C 1
ATOM 735 O O . PHE A 1 93 ? 6.614 3.523 -23.304 1.00 95.12 93 PHE A O 1
ATOM 742 N N . ILE A 1 94 ? 7.147 1.646 -24.413 1.00 95.75 94 ILE A N 1
ATOM 743 C CA . ILE A 1 94 ? 5.797 1.425 -24.957 1.00 95.75 94 ILE A CA 1
ATOM 744 C C . ILE A 1 94 ? 4.777 1.229 -23.829 1.00 95.75 94 ILE A C 1
ATOM 746 O O . ILE A 1 94 ? 3.709 1.835 -23.876 1.00 95.75 94 ILE A O 1
ATOM 750 N N . ILE A 1 95 ? 5.109 0.434 -22.806 1.00 94.81 95 ILE A N 1
ATOM 751 C CA . ILE A 1 95 ? 4.233 0.220 -21.644 1.00 94.81 95 ILE A CA 1
ATOM 752 C C . ILE A 1 95 ? 3.991 1.543 -20.906 1.00 94.81 95 ILE A C 1
ATOM 754 O O . ILE A 1 95 ? 2.845 1.921 -20.689 1.00 94.81 95 ILE A O 1
ATOM 758 N N . LEU A 1 96 ? 5.047 2.304 -20.602 1.00 95.56 96 LEU A N 1
ATOM 759 C CA . LEU A 1 96 ? 4.922 3.612 -19.946 1.00 95.56 96 LEU A CA 1
ATOM 760 C C . LEU A 1 96 ? 4.117 4.624 -20.778 1.00 95.56 96 LEU A C 1
ATOM 762 O O . LEU A 1 96 ? 3.332 5.401 -20.233 1.00 95.56 96 LEU A O 1
ATOM 7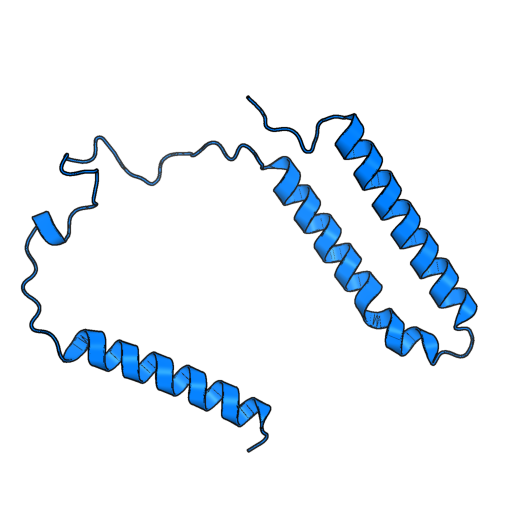66 N N . ALA A 1 97 ? 4.285 4.622 -22.100 1.00 96.44 97 ALA A N 1
ATOM 767 C CA . ALA A 1 97 ? 3.501 5.462 -22.997 1.00 96.44 97 ALA A CA 1
ATOM 768 C C . ALA A 1 97 ? 2.013 5.074 -22.967 1.00 96.44 97 ALA A C 1
ATOM 770 O O . ALA A 1 97 ? 1.152 5.946 -22.904 1.00 96.44 97 ALA A O 1
ATOM 771 N N . LEU A 1 98 ? 1.697 3.777 -22.958 1.00 95.31 98 LEU A N 1
ATOM 772 C CA . LEU A 1 98 ? 0.317 3.297 -22.880 1.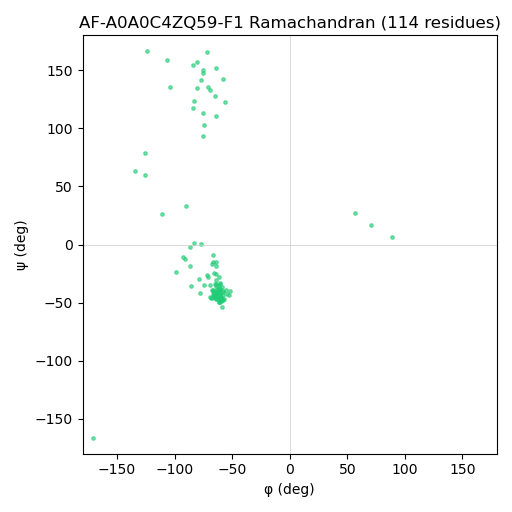00 95.31 98 LEU A CA 1
ATOM 773 C C . LEU A 1 98 ? -0.333 3.666 -21.537 1.00 95.31 98 LEU A C 1
ATOM 775 O O . LEU A 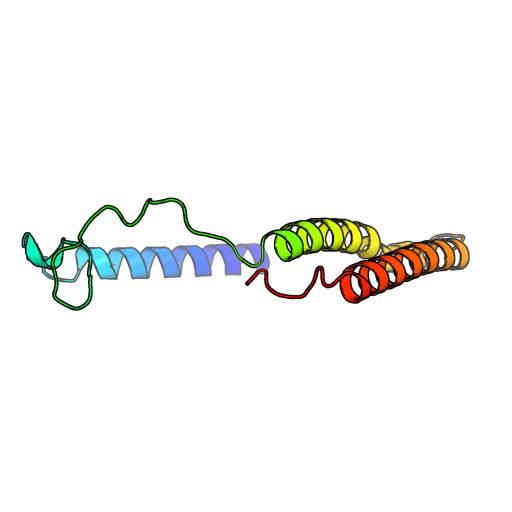1 98 ? -1.442 4.194 -21.526 1.00 95.31 98 LEU A O 1
ATOM 779 N N . LEU A 1 99 ? 0.391 3.481 -20.434 1.00 93.50 99 LEU A N 1
ATOM 780 C CA . LEU A 1 99 ? -0.022 3.844 -19.077 1.00 93.50 99 LEU A CA 1
ATOM 781 C C . LEU A 1 99 ? -0.323 5.343 -18.939 1.00 93.50 99 LEU A C 1
ATOM 783 O O . LEU A 1 99 ? -1.362 5.743 -18.415 1.00 93.50 99 LEU A O 1
ATOM 787 N N . THR A 1 100 ? 0.572 6.191 -19.450 1.00 94.31 100 THR A N 1
ATOM 788 C CA . THR A 1 100 ? 0.384 7.651 -19.412 1.00 94.31 100 THR A CA 1
ATOM 789 C C . THR A 1 100 ? -0.792 8.096 -20.278 1.00 94.31 100 THR A C 1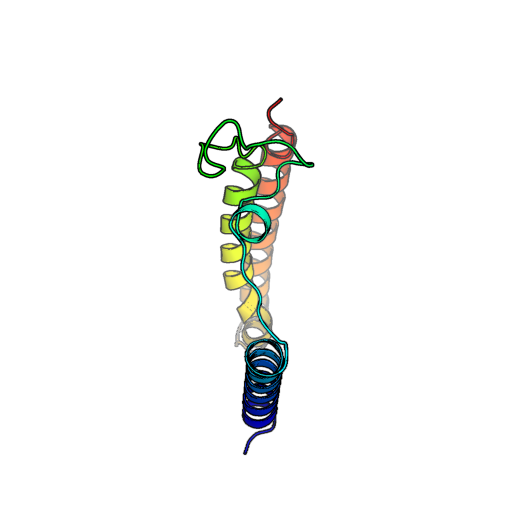
ATOM 791 O O . THR A 1 100 ? -1.569 8.947 -19.847 1.00 94.31 100 THR A O 1
ATOM 794 N N . LEU A 1 101 ? -0.985 7.496 -21.456 1.00 96.62 101 LEU A N 1
ATOM 795 C CA . LEU A 1 101 ? -2.146 7.769 -22.307 1.00 96.62 101 LEU A CA 1
ATOM 796 C C . LEU A 1 101 ? -3.463 7.318 -21.661 1.00 96.62 101 LEU A C 1
ATOM 798 O O . LEU A 1 101 ? -4.436 8.069 -21.704 1.00 96.62 101 LEU A O 1
ATOM 802 N N . GLY A 1 102 ? -3.493 6.140 -21.031 1.00 94.12 102 GLY A N 1
ATOM 803 C CA . GLY A 1 102 ? -4.654 5.651 -20.284 1.00 94.12 102 GLY A CA 1
ATOM 804 C C . GLY A 1 102 ? -5.025 6.575 -19.123 1.00 94.12 102 GLY A C 1
ATOM 805 O O . GLY A 1 102 ? -6.191 6.930 -18.966 1.00 94.12 102 GLY A O 1
ATOM 806 N N . LEU A 1 103 ? -4.028 7.057 -18.371 1.00 94.31 103 LEU A N 1
ATOM 807 C CA . LEU A 1 103 ? -4.245 8.024 -17.292 1.00 94.31 103 LEU A CA 1
ATOM 808 C C . LEU A 1 103 ? -4.823 9.346 -17.800 1.00 94.31 103 LEU A C 1
ATOM 810 O O . LEU A 1 103 ? -5.750 9.887 -17.201 1.00 94.31 103 LEU A O 1
ATOM 814 N N . ILE A 1 104 ? -4.265 9.876 -18.893 1.00 96.00 104 ILE A N 1
ATOM 815 C CA . ILE A 1 104 ? -4.754 11.111 -19.511 1.00 96.00 104 ILE A CA 1
ATOM 816 C C . ILE A 1 104 ? -6.204 10.922 -19.959 1.00 96.00 104 ILE A C 1
ATOM 818 O O . ILE A 1 104 ? -7.027 11.800 -19.715 1.00 96.00 104 ILE A O 1
ATOM 822 N N . TYR A 1 105 ? -6.535 9.781 -20.569 1.00 94.94 105 TYR A N 1
ATOM 823 C CA . TYR A 1 105 ? -7.902 9.479 -20.981 1.00 94.94 105 TYR A CA 1
ATOM 824 C C . TYR A 1 105 ? -8.868 9.493 -19.790 1.00 94.94 105 TYR A C 1
ATOM 826 O O . TYR A 1 105 ? -9.822 10.271 -19.803 1.00 94.94 105 TYR A O 1
ATOM 834 N N . GLU A 1 106 ? -8.582 8.727 -18.736 1.00 92.75 106 GLU A N 1
ATOM 835 C CA . GLU A 1 106 ? -9.412 8.679 -17.523 1.00 92.75 106 GLU A CA 1
ATOM 836 C C . GLU A 1 106 ? -9.570 10.057 -16.874 1.00 92.75 106 GLU A C 1
ATOM 838 O O . GLU A 1 106 ? -10.666 10.437 -16.464 1.00 92.75 106 GLU A O 1
ATOM 843 N N . TRP A 1 107 ? -8.503 10.860 -16.848 1.00 92.69 107 TRP A N 1
ATOM 844 C CA . TRP A 1 107 ? -8.582 12.229 -16.348 1.00 92.69 107 TRP A CA 1
ATOM 845 C C . TRP A 1 107 ? -9.520 13.086 -17.205 1.00 92.69 107 TRP A C 1
ATOM 847 O O . TRP A 1 107 ? -10.407 13.746 -16.670 1.00 92.69 107 TRP A O 1
ATOM 857 N N . THR A 1 108 ? -9.402 13.043 -18.535 1.00 94.50 108 THR A N 1
ATOM 858 C CA . THR A 1 108 ? -10.303 13.814 -19.412 1.00 94.50 108 THR A CA 1
ATOM 859 C C . THR A 1 108 ? -11.767 13.385 -19.318 1.00 94.50 108 THR A C 1
ATOM 861 O O . THR A 1 108 ? -12.644 14.200 -19.586 1.00 94.50 108 THR A O 1
ATOM 864 N N . GLN A 1 109 ? -12.042 12.135 -18.931 1.00 91.88 109 GLN A N 1
ATOM 865 C CA . GLN A 1 109 ? -13.399 11.634 -18.686 1.00 91.88 109 GLN A CA 1
ATOM 866 C C . GLN A 1 109 ? -13.925 11.962 -17.279 1.00 91.88 109 GLN A C 1
ATOM 868 O O . GLN A 1 109 ? -15.037 11.563 -16.941 1.00 91.88 109 GLN A O 1
ATOM 873 N N . GLY A 1 110 ? -13.148 12.662 -16.447 1.00 89.00 110 GLY A N 1
ATOM 874 C CA . GLY A 1 110 ? -13.522 12.942 -15.062 1.00 89.00 110 GLY A CA 1
ATOM 87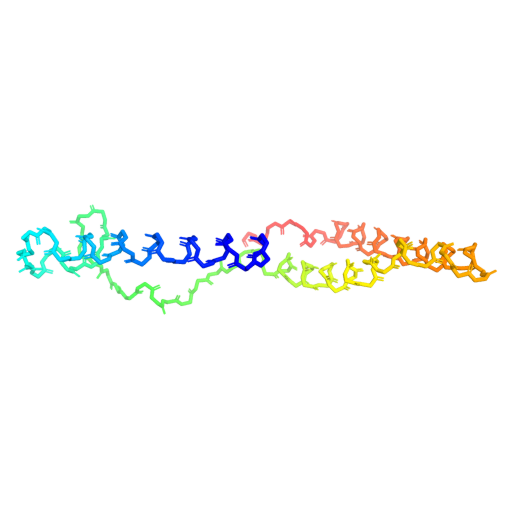5 C C . GLY A 1 110 ? -13.483 11.701 -14.165 1.00 89.00 110 GLY A C 1
ATOM 876 O O . GLY A 1 110 ? -14.022 11.727 -13.067 1.00 89.00 110 GLY A O 1
ATOM 877 N N . GLY A 1 111 ? -12.823 10.613 -14.580 1.00 86.25 111 GLY A N 1
ATOM 878 C CA . GLY A 1 111 ? -12.736 9.378 -13.793 1.00 86.25 111 GLY A CA 1
ATOM 879 C C . GLY A 1 111 ? -11.940 9.521 -12.486 1.00 86.25 111 GLY A C 1
ATOM 880 O O . GLY A 1 111 ? -12.030 8.684 -11.587 1.00 86.25 111 GLY A O 1
ATOM 881 N N . LEU A 1 112 ? -11.173 10.609 -12.370 1.00 87.38 112 LEU A N 1
ATOM 882 C CA . LEU A 1 112 ? -10.464 11.013 -11.154 1.00 87.38 112 LEU A CA 1
ATOM 883 C C . LEU A 1 112 ? -11.272 11.988 -10.283 1.00 87.38 112 LEU A C 1
ATOM 885 O O . LEU A 1 112 ? -10.870 12.272 -9.153 1.00 87.38 112 LEU A O 1
ATOM 889 N N . GLU A 1 113 ? -12.380 12.517 -10.801 1.00 85.75 113 GLU A N 1
ATOM 890 C CA . GLU A 1 113 ? -13.278 13.392 -10.055 1.00 85.75 113 GLU A CA 1
ATOM 891 C C . GLU A 1 113 ? -14.206 12.566 -9.165 1.00 85.75 113 GLU A C 1
ATOM 893 O O . GLU A 1 113 ? -14.417 11.365 -9.352 1.00 85.75 113 GLU A O 1
ATOM 898 N N . TRP A 1 114 ? -14.724 13.206 -8.123 1.00 78.19 114 TRP A N 1
ATOM 899 C CA . TRP A 1 114 ? -15.602 12.530 -7.182 1.00 78.19 114 TRP A CA 1
ATOM 900 C C . TRP A 1 114 ? -17.004 12.461 -7.765 1.00 78.19 114 TRP A C 1
ATOM 902 O O . TRP A 1 114 ? -17.525 13.463 -8.249 1.00 78.19 114 TRP A O 1
ATOM 912 N N . ALA A 1 115 ? -17.633 11.291 -7.658 1.00 70.38 115 ALA A N 1
ATOM 913 C CA . ALA A 1 115 ? -19.075 11.214 -7.812 1.00 70.38 115 ALA A CA 1
ATOM 914 C C . ALA A 1 115 ? -19.710 12.022 -6.668 1.00 70.38 115 ALA A C 1
ATOM 916 O O . ALA A 1 115 ? -19.573 11.646 -5.495 1.00 70.38 115 ALA A O 1
ATOM 917 N N . GLU A 1 116 ? -20.316 13.161 -7.011 1.00 61.97 116 GLU A N 1
ATOM 918 C CA . GLU A 1 116 ? -21.208 13.904 -6.114 1.00 61.97 116 GLU A CA 1
ATOM 919 C C . GLU A 1 116 ? -22.427 13.060 -5.721 1.00 61.97 116 GLU A C 1
ATOM 921 O O . GLU A 1 116 ? -22.984 12.353 -6.595 1.00 61.97 116 GLU A O 1
#

Mean predicted aligned error: 6.28 Å

Nearest PDB structures (foldseek):
  7b93-assembly1_A  TM=9.174E-01  e=3.101E-11  Mus musculus
  7w1u-assembly1_j  TM=9.190E-01  e=8.404E-11  Sus scrofa
  7v31-assembly1_j  TM=9.155E-01  e=1.528E-10  Sus scrofa
  6zkc-assembly1_A  TM=9.228E-01  e=1.746E-10  Ovis aries
  8q0a-assembly1_A  TM=9.101E-01  e=1.528E-10  Bos taurus

Organism: Pterophyllum scalare (NCBI:txid74131)

Sequence (116 aa):
MNLVTATIVISALLSTILITVSFWLPQMNPDHEKLSPYECGFDPLGSARLPFSLRFFLVAILFLLFDLEIALLLPLPWGDQLSTPLMTFSWAFIILALLTLGLIYEWTQGGLEWAE

Radius of gyration: 25.15 Å; Cα contacts (8 Å, |Δi|>4): 28; chains: 1; bounding box: 51×30×63 Å

Solvent-accessible surface area (backbone atoms only — not comparable to full-atom values): 7177 Å² total; per-residue (Å²): 128,55,71,70,60,47,53,53,51,50,53,52,50,52,53,52,50,51,51,51,50,67,68,68,68,59,89,83,80,88,49,74,75,81,70,46,81,87,47,94,90,45,83,68,94,65,71,91,84,56,96,73,88,67,56,57,53,60,48,54,55,49,49,55,54,51,53,54,50,49,62,70,54,63,57,49,79,62,39,61,74,46,100,54,29,71,60,50,51,53,52,52,49,51,53,53,52,51,53,53,52,51,51,51,49,39,49,77,70,45,52,78,52,72,68,126

InterPro domains:
  IPR000440 NADH:ubiquinone/plastoquinone oxidoreductase, chain 3 [PF00507] (17-114)
  IPR000440 NADH:ubiquinone/plastoquinone oxidoreductase, chain 3 [PTHR11058] (3-115)
  IPR038430 NADH:ubiquinone oxidoreductase, subunit 3 superfamily [G3DSA:1.20.58.1610] (1-116)

Secondary structure (DSSP, 8-state):
--HHHHHHHHHHHHHHHHHHHHHHSS-----HHHHSPPBTTB--SS-S-S----TTHHHHHHHHHHHHHHHHHTTHHHHTTSS-HHHHHHHHHHHHHHHHHHHHHHHHTTTTS---